Protein AF-A0A1Y4PA78-F1 (afdb_monomer_lite)

Sequence (74 aa):
MTYLNNQGSIQVINNHYLDNTMFDELNDFAQLFTNPESSQQQDNYQRWLELAKIVNMTLYRLRKSANIIFPSDY

Structure (mmCIF, N/CA/C/O backbone):
data_AF-A0A1Y4PA78-F1
#
_entry.id   AF-A0A1Y4PA78-F1
#
loop_
_atom_site.group_PDB
_atom_site.id
_atom_site.type_symbol
_atom_site.label_atom_id
_atom_site.label_alt_id
_atom_site.label_comp_id
_atom_site.label_asym_id
_atom_site.label_entity_id
_atom_site.label_seq_id
_atom_site.pdbx_PDB_ins_code
_atom_site.Cartn_x
_atom_site.Cartn_y
_atom_site.Cartn_z
_atom_site.occupancy
_atom_site.B_iso_or_equiv
_atom_site.auth_seq_id
_atom_site.auth_comp_id
_atom_site.auth_asym_id
_atom_site.auth_atom_id
_atom_site.pdbx_PDB_model_num
ATOM 1 N N . MET A 1 1 ? 2.211 -20.897 -5.362 1.00 55.22 1 MET A N 1
ATOM 2 C CA . MET A 1 1 ? 3.498 -20.552 -6.016 1.00 55.22 1 MET A CA 1
ATOM 3 C C . MET A 1 1 ? 4.535 -21.589 -5.594 1.00 55.22 1 MET A C 1
ATOM 5 O O . MET A 1 1 ? 4.591 -21.900 -4.408 1.00 55.22 1 MET A O 1
ATOM 9 N N . THR A 1 2 ? 5.277 -22.180 -6.530 1.00 68.62 2 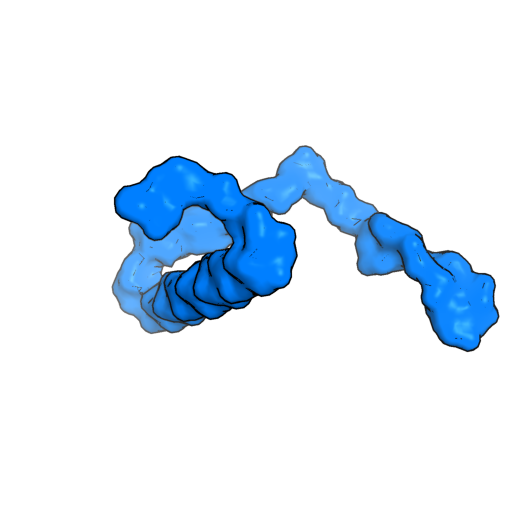THR A N 1
ATOM 10 C CA . THR A 1 2 ? 6.289 -23.219 -6.266 1.00 68.62 2 THR A CA 1
ATOM 11 C C . THR A 1 2 ? 7.689 -22.669 -6.507 1.00 68.62 2 THR A C 1
ATOM 13 O O . THR A 1 2 ? 7.917 -22.030 -7.529 1.00 68.62 2 THR A O 1
ATOM 16 N N . TYR A 1 3 ? 8.628 -22.941 -5.604 1.00 72.19 3 TYR A N 1
ATOM 17 C CA . TYR A 1 3 ? 10.034 -22.547 -5.738 1.00 72.19 3 TYR A CA 1
ATOM 18 C C . TYR A 1 3 ? 10.957 -23.740 -5.555 1.00 72.19 3 TYR A C 1
ATOM 20 O O . TYR A 1 3 ? 10.635 -24.691 -4.842 1.00 72.19 3 TYR A O 1
ATOM 28 N N . LEU A 1 4 ? 12.113 -23.668 -6.207 1.00 77.25 4 LEU A N 1
ATOM 29 C CA . LEU A 1 4 ? 13.197 -24.617 -6.025 1.00 77.25 4 LEU A CA 1
ATOM 30 C C . LEU A 1 4 ? 14.011 -24.183 -4.807 1.00 77.25 4 LEU A C 1
ATOM 32 O O . LEU A 1 4 ? 14.571 -23.086 -4.794 1.00 77.25 4 LEU A O 1
ATOM 36 N N . ASN A 1 5 ? 14.052 -25.018 -3.774 1.00 78.00 5 ASN A N 1
ATOM 37 C CA . ASN A 1 5 ? 14.891 -24.751 -2.615 1.00 78.00 5 ASN A CA 1
ATOM 38 C C . ASN A 1 5 ? 16.363 -25.115 -2.905 1.00 78.00 5 ASN A C 1
ATOM 40 O O . ASN A 1 5 ? 16.687 -25.765 -3.899 1.00 78.00 5 ASN A O 1
ATOM 44 N N . ASN A 1 6 ? 17.268 -24.744 -1.997 1.00 80.38 6 ASN A N 1
ATOM 45 C CA . ASN A 1 6 ? 18.713 -24.988 -2.139 1.00 80.38 6 ASN A CA 1
ATOM 46 C C . ASN A 1 6 ? 19.108 -26.481 -2.134 1.00 80.38 6 ASN A C 1
ATOM 48 O O . ASN A 1 6 ? 20.278 -26.803 -2.313 1.00 80.38 6 ASN A O 1
ATOM 52 N N . GLN A 1 7 ? 18.156 -27.388 -1.908 1.00 83.56 7 GLN A N 1
ATOM 53 C CA . GLN A 1 7 ? 18.344 -28.840 -1.929 1.00 83.56 7 GLN A CA 1
ATOM 54 C C . GLN A 1 7 ? 17.833 -29.468 -3.237 1.00 83.56 7 GLN A C 1
ATOM 56 O O . GLN A 1 7 ? 17.818 -30.688 -3.362 1.00 83.56 7 GLN A O 1
ATOM 61 N N . GLY A 1 8 ? 17.414 -28.650 -4.211 1.00 80.44 8 GLY A N 1
ATOM 62 C CA . GLY A 1 8 ? 16.890 -29.118 -5.495 1.00 80.44 8 GLY A CA 1
ATOM 63 C C . GLY A 1 8 ? 15.450 -29.636 -5.430 1.00 80.44 8 GLY A C 1
ATOM 64 O O . GLY A 1 8 ? 14.959 -30.194 -6.409 1.00 80.44 8 GLY A O 1
ATOM 65 N N . SER A 1 9 ? 14.756 -29.436 -4.308 1.00 81.56 9 SER A N 1
ATOM 66 C CA . SER A 1 9 ? 13.369 -29.862 -4.125 1.00 81.56 9 SER A CA 1
ATOM 67 C C . SER A 1 9 ? 12.414 -28.711 -4.418 1.00 81.56 9 SER A C 1
ATOM 69 O O . SER A 1 9 ? 12.602 -27.587 -3.944 1.00 81.56 9 SER A O 1
ATOM 71 N N . ILE A 1 10 ? 11.354 -28.998 -5.172 1.00 78.38 10 ILE A N 1
ATOM 72 C CA . ILE A 1 10 ? 10.262 -28.048 -5.390 1.00 78.38 10 ILE A CA 1
ATOM 73 C C . ILE A 1 10 ? 9.411 -28.009 -4.118 1.00 78.38 10 ILE A C 1
ATOM 75 O O . ILE A 1 10 ? 8.814 -29.015 -3.738 1.00 78.38 10 ILE A O 1
ATOM 79 N N . GLN A 1 11 ? 9.342 -26.851 -3.466 1.00 77.88 11 GLN A N 1
ATOM 80 C CA . GLN A 1 11 ? 8.426 -26.604 -2.355 1.00 77.88 11 GLN A CA 1
ATOM 81 C C . GLN A 1 11 ? 7.281 -25.691 -2.788 1.00 77.88 11 GLN A C 1
ATOM 83 O O . GLN A 1 11 ? 7.453 -24.745 -3.560 1.00 77.88 11 GLN A O 1
ATOM 8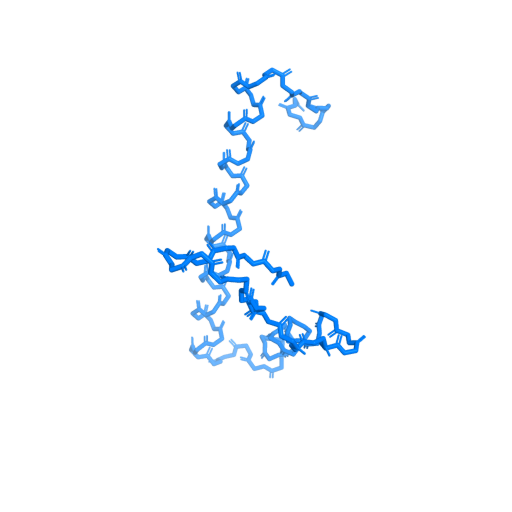8 N N . VAL A 1 12 ? 6.086 -25.978 -2.276 1.00 74.75 12 VAL A N 1
ATOM 89 C CA . VAL A 1 12 ? 4.917 -25.109 -2.416 1.00 74.75 12 VAL A CA 1
ATOM 90 C C . VAL A 1 12 ? 5.016 -24.039 -1.328 1.00 74.75 12 VAL A C 1
ATOM 92 O O . VAL A 1 12 ? 4.961 -24.363 -0.148 1.00 74.75 12 VAL A O 1
ATOM 95 N N . ILE A 1 13 ? 5.172 -22.769 -1.717 1.00 68.75 13 ILE A N 1
ATOM 96 C CA . ILE A 1 13 ? 5.341 -21.632 -0.781 1.00 68.75 13 ILE A CA 1
ATOM 97 C C . ILE A 1 13 ? 4.057 -21.363 -0.008 1.00 68.75 13 ILE A C 1
ATOM 99 O O . ILE A 1 13 ? 4.088 -20.841 1.099 1.00 68.75 13 ILE A O 1
ATOM 103 N N . ASN A 1 14 ? 2.914 -21.696 -0.598 1.00 60.41 14 ASN A N 1
ATOM 104 C CA . ASN A 1 14 ? 1.634 -21.510 0.050 1.00 60.41 14 ASN A CA 1
ATOM 105 C C . ASN A 1 14 ? 0.585 -22.368 -0.656 1.00 60.41 14 ASN A C 1
ATOM 107 O O . ASN A 1 14 ? 0.424 -22.244 -1.873 1.00 60.41 14 ASN A O 1
ATOM 111 N N . ASN A 1 15 ? -0.087 -23.243 0.095 1.00 56.88 15 ASN A N 1
ATOM 112 C CA . ASN A 1 15 ? -1.273 -23.972 -0.370 1.00 56.88 15 ASN A CA 1
ATOM 113 C C . ASN A 1 15 ? -2.563 -23.380 0.225 1.00 56.88 15 ASN A C 1
ATOM 115 O O . ASN A 1 15 ? -3.622 -23.996 0.158 1.00 56.88 15 ASN A O 1
ATOM 119 N N . HIS A 1 16 ? -2.468 -22.195 0.834 1.00 60.53 16 HIS A N 1
ATOM 120 C CA . HIS A 1 16 ? -3.615 -21.457 1.335 1.00 60.53 16 HIS A CA 1
ATOM 121 C C . HIS A 1 16 ? -4.216 -20.638 0.190 1.00 60.53 16 HIS A C 1
ATOM 123 O O . HIS A 1 16 ? -3.914 -19.461 0.003 1.00 60.53 16 HIS A O 1
ATOM 129 N N . TYR A 1 17 ? -5.013 -21.305 -0.644 1.00 60.59 17 TYR A N 1
ATOM 130 C CA . TYR A 1 17 ? -5.960 -20.606 -1.503 1.00 60.59 17 TYR A CA 1
ATOM 131 C C . TYR A 1 17 ? -7.113 -20.166 -0.605 1.00 60.59 17 TYR A C 1
ATOM 133 O O . TYR A 1 17 ? -7.937 -20.983 -0.204 1.00 60.59 17 TYR A O 1
ATOM 141 N N . LEU A 1 18 ? -7.129 -18.888 -0.233 1.00 64.31 18 LEU A N 1
ATOM 142 C CA . LEU A 1 18 ? -8.351 -18.282 0.277 1.00 64.31 18 LEU A CA 1
ATOM 143 C C . LEU A 1 18 ? -9.345 -18.230 -0.886 1.00 64.31 18 LEU A C 1
ATOM 145 O O . LEU A 1 18 ? -8.981 -17.779 -1.974 1.00 64.31 18 LEU A O 1
ATOM 149 N N . ASP A 1 19 ? -10.591 -18.644 -0.654 1.00 77.62 19 ASP A N 1
ATOM 150 C CA . ASP A 1 19 ? -11.663 -18.518 -1.655 1.00 77.62 19 ASP A CA 1
ATOM 151 C C . ASP A 1 19 ? -11.845 -17.057 -2.102 1.00 77.62 19 ASP A C 1
ATOM 153 O O . ASP A 1 19 ? -12.197 -16.780 -3.248 1.00 77.62 19 ASP A O 1
ATOM 157 N N . ASN A 1 20 ? -11.544 -16.111 -1.207 1.00 81.50 20 ASN A N 1
ATOM 158 C CA . ASN A 1 20 ? -11.430 -14.696 -1.515 1.00 81.50 20 ASN A CA 1
ATOM 159 C C . ASN A 1 20 ? -10.079 -14.156 -1.032 1.00 81.50 20 ASN A C 1
ATOM 161 O O . ASN A 1 20 ? -9.849 -14.012 0.168 1.00 81.50 20 ASN A O 1
ATOM 165 N N . THR A 1 21 ? -9.205 -13.794 -1.970 1.00 86.94 21 THR A N 1
ATOM 166 C CA . THR A 1 21 ? -7.871 -13.247 -1.678 1.00 86.94 21 THR A CA 1
ATOM 167 C C . THR A 1 21 ? -7.897 -11.874 -1.004 1.00 86.94 21 THR A C 1
ATOM 169 O O . THR A 1 21 ? -6.865 -11.432 -0.518 1.00 86.94 21 THR A O 1
ATOM 172 N N . MET A 1 22 ? -9.047 -11.193 -0.982 1.00 89.31 22 MET A N 1
ATOM 173 C CA . MET A 1 22 ? -9.223 -9.882 -0.343 1.00 89.31 22 MET A CA 1
ATOM 174 C C . MET A 1 22 ? -9.768 -9.980 1.088 1.00 89.31 22 MET A C 1
ATOM 176 O O . MET A 1 22 ? -9.998 -8.949 1.713 1.00 89.31 22 MET A O 1
ATOM 180 N N . PHE A 1 23 ? -10.034 -11.188 1.602 1.00 89.38 23 PHE A N 1
ATOM 181 C CA . PHE A 1 23 ? -10.702 -11.365 2.896 1.00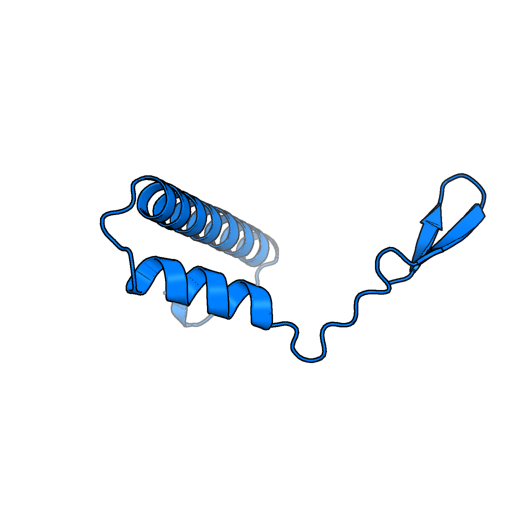 89.38 23 PHE A CA 1
ATOM 182 C C . PHE A 1 23 ? -9.965 -10.660 4.044 1.00 89.38 23 PHE A C 1
ATOM 184 O O . PHE A 1 23 ? -10.589 -9.935 4.816 1.00 89.38 23 PHE A O 1
ATOM 191 N N . ASP A 1 24 ? -8.646 -10.827 4.121 1.00 90.25 24 ASP A N 1
ATOM 192 C CA . ASP A 1 24 ? -7.838 -10.237 5.190 1.00 90.25 24 ASP A CA 1
ATOM 193 C C . ASP A 1 24 ? -7.816 -8.702 5.096 1.00 90.25 24 ASP A C 1
ATOM 195 O O . ASP A 1 24 ? -8.119 -8.020 6.073 1.00 90.25 24 ASP A O 1
ATOM 199 N N . GLU A 1 25 ? -7.575 -8.154 3.900 1.00 91.75 25 GLU A N 1
ATOM 200 C CA . GLU A 1 25 ? -7.538 -6.703 3.663 1.00 91.75 25 GLU A CA 1
ATOM 201 C C . GLU A 1 25 ? -8.891 -6.030 3.958 1.00 91.75 25 GLU A C 1
ATOM 203 O O . GLU A 1 25 ? -8.945 -4.957 4.560 1.00 91.75 25 GLU A O 1
ATOM 208 N N . LEU A 1 26 ? -10.004 -6.678 3.599 1.00 94.31 26 LEU A N 1
ATOM 209 C CA . LEU A 1 26 ? -11.344 -6.171 3.905 1.00 94.31 26 LEU A CA 1
ATOM 210 C C . LEU A 1 26 ? -11.601 -6.092 5.413 1.00 94.31 26 LEU A C 1
ATOM 212 O O . LEU A 1 26 ? -12.183 -5.111 5.882 1.00 94.31 26 LEU A O 1
ATOM 216 N N . ASN A 1 27 ? -11.171 -7.101 6.171 1.00 94.75 27 ASN A N 1
ATOM 217 C CA . ASN A 1 27 ? -11.302 -7.088 7.625 1.00 94.75 27 ASN A CA 1
ATOM 218 C C . ASN A 1 27 ? -10.411 -6.013 8.252 1.00 94.75 27 ASN A C 1
ATOM 220 O O . ASN A 1 27 ? -10.879 -5.275 9.119 1.00 94.75 27 ASN A O 1
ATOM 224 N N . ASP A 1 28 ? -9.173 -5.876 7.783 1.00 95.38 28 ASP A N 1
ATOM 225 C CA . ASP A 1 28 ? -8.238 -4.846 8.237 1.00 95.38 28 ASP A CA 1
ATOM 226 C C . ASP A 1 28 ? -8.810 -3.432 8.035 1.00 95.38 28 ASP A C 1
ATOM 228 O O . ASP A 1 28 ? -8.801 -2.613 8.959 1.00 95.38 28 ASP A O 1
ATOM 232 N N . PHE A 1 29 ? -9.408 -3.151 6.872 1.00 95.38 29 PHE A N 1
ATOM 233 C CA . PHE A 1 29 ? -10.083 -1.871 6.636 1.00 95.38 29 PHE A CA 1
ATOM 234 C C . PHE A 1 29 ? -11.340 -1.691 7.486 1.00 95.38 29 PHE A C 1
ATOM 236 O O . PHE A 1 29 ? -11.566 -0.606 8.026 1.00 95.38 29 PHE A O 1
ATOM 243 N N . ALA A 1 30 ? -12.151 -2.736 7.655 1.00 96.69 30 ALA A N 1
ATOM 244 C CA . ALA A 1 30 ? -13.323 -2.664 8.521 1.00 96.69 30 ALA A CA 1
ATOM 245 C C . ALA A 1 30 ? -12.934 -2.329 9.973 1.00 96.69 30 ALA A C 1
ATOM 247 O O . ALA A 1 30 ? -13.610 -1.523 10.615 1.00 96.69 30 ALA A O 1
ATOM 248 N N . GLN A 1 31 ? -11.830 -2.883 10.482 1.00 96.44 31 GLN A N 1
ATOM 249 C CA . GLN A 1 31 ? -11.318 -2.585 11.824 1.00 96.44 31 GLN A CA 1
ATOM 250 C C . GLN A 1 31 ? -10.899 -1.117 11.981 1.00 96.44 31 GLN A C 1
ATOM 252 O O . GLN A 1 31 ? -11.226 -0.506 13.000 1.00 96.44 31 GLN A O 1
ATOM 257 N N . LEU A 1 32 ? -10.254 -0.518 10.971 1.00 95.75 32 LEU A N 1
ATOM 258 C CA . LEU A 1 32 ? -9.933 0.916 10.988 1.00 95.75 32 LEU A CA 1
ATOM 259 C C . LEU A 1 32 ? -11.185 1.791 11.128 1.00 95.75 32 LEU A C 1
ATOM 261 O O . LEU A 1 32 ? -11.192 2.743 11.906 1.00 95.75 32 LEU A O 1
ATOM 265 N N . PHE A 1 33 ? -12.244 1.485 10.373 1.00 94.75 33 PHE A N 1
ATOM 266 C CA . PHE A 1 33 ? -13.454 2.314 10.353 1.00 94.75 33 PHE A CA 1
ATOM 267 C C . PHE A 1 33 ? -14.331 2.125 11.586 1.00 94.75 33 PHE A C 1
ATOM 269 O O . PHE A 1 33 ? -14.968 3.070 12.048 1.00 94.75 33 PHE A O 1
ATOM 276 N N . THR A 1 34 ? -14.390 0.901 12.103 1.00 97.06 34 THR A N 1
ATOM 277 C CA . THR A 1 34 ? -15.245 0.557 13.244 1.00 97.06 34 THR A CA 1
ATOM 278 C C . THR A 1 34 ? -14.611 0.915 14.584 1.00 97.06 34 THR A C 1
ATOM 280 O O . THR A 1 34 ? -15.341 1.107 15.555 1.00 97.06 34 THR A O 1
ATOM 283 N N . ASN A 1 35 ? -13.281 1.049 14.648 1.00 96.19 3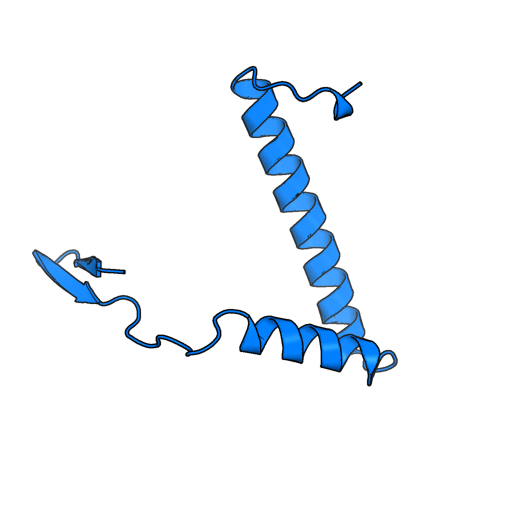5 ASN A N 1
ATOM 284 C CA . ASN A 1 35 ? -12.563 1.385 15.875 1.00 96.19 35 ASN A CA 1
ATOM 285 C C . ASN A 1 35 ? -11.448 2.438 15.663 1.00 96.19 35 ASN A C 1
ATOM 287 O O . ASN A 1 35 ? -10.269 2.149 15.892 1.00 96.19 35 ASN A O 1
ATOM 291 N N . PRO A 1 36 ? -11.799 3.670 15.248 1.00 92.06 36 PRO A N 1
ATOM 292 C CA . PRO A 1 36 ? -10.821 4.694 14.858 1.00 92.06 36 PRO A CA 1
ATOM 293 C C . PRO A 1 36 ? -10.010 5.273 16.032 1.00 92.06 36 PRO A C 1
ATOM 295 O O . PRO A 1 36 ? -8.896 5.759 15.843 1.00 92.06 36 PRO A O 1
ATOM 298 N N . GLU A 1 37 ? -10.538 5.204 17.256 1.00 95.44 37 GLU A N 1
ATOM 299 C CA . GLU A 1 37 ? -9.865 5.702 18.468 1.00 95.44 37 GLU A CA 1
ATOM 300 C C . GLU A 1 37 ? -8.859 4.692 19.048 1.00 95.44 37 GLU A C 1
ATOM 302 O O . GLU A 1 37 ? -8.142 4.986 20.004 1.00 95.44 37 GLU A O 1
ATOM 307 N N . SER A 1 38 ? -8.792 3.480 18.489 1.00 97.75 38 SER A N 1
ATOM 308 C CA . SER A 1 38 ? -7.800 2.491 18.898 1.00 97.75 38 SER A CA 1
ATOM 309 C C . SER A 1 38 ? -6.402 2.939 18.489 1.00 97.75 38 SER A C 1
ATOM 311 O O . SER A 1 38 ? -6.123 3.105 17.302 1.00 97.75 38 SER A O 1
ATOM 313 N N . SER A 1 39 ? -5.490 3.033 19.460 1.00 97.56 39 SER A N 1
ATOM 314 C CA . SER A 1 39 ? -4.079 3.343 19.197 1.00 97.56 39 SER A CA 1
ATOM 315 C C . SER A 1 39 ? -3.460 2.384 18.176 1.00 97.56 39 SER A C 1
ATOM 317 O O . SER A 1 39 ? -2.774 2.816 17.260 1.00 97.56 39 SER A O 1
ATOM 319 N N . GLN A 1 40 ? -3.786 1.090 18.260 1.00 97.00 40 GLN A N 1
ATOM 320 C CA . GLN A 1 40 ? -3.303 0.091 17.307 1.00 97.00 40 GLN A CA 1
ATOM 321 C C . GLN A 1 40 ? -3.788 0.365 15.878 1.00 97.00 40 GLN A C 1
ATOM 323 O O . GLN A 1 40 ? -3.035 0.170 14.925 1.00 97.00 40 GLN A O 1
ATOM 328 N N . GLN A 1 41 ? -5.039 0.799 15.710 1.00 97.31 41 GLN A N 1
ATOM 329 C CA . GLN A 1 41 ? -5.580 1.108 14.386 1.00 97.31 41 GLN A CA 1
ATOM 330 C C . GLN A 1 41 ? -5.012 2.416 13.833 1.00 97.31 41 GLN A C 1
ATOM 332 O O . GLN A 1 41 ? -4.724 2.499 12.640 1.00 97.31 41 GLN A O 1
ATOM 337 N N . GLN A 1 42 ? -4.741 3.398 14.693 1.00 97.38 42 GLN A N 1
ATOM 338 C CA . GLN A 1 42 ? -4.024 4.616 14.310 1.00 97.38 42 GLN A CA 1
ATOM 339 C C . GLN A 1 42 ? -2.593 4.305 13.845 1.00 97.38 42 GLN A C 1
ATOM 341 O O . GLN A 1 42 ? -2.174 4.780 12.786 1.00 97.38 42 GLN A O 1
ATOM 346 N N . ASP A 1 43 ? -1.880 3.436 14.568 1.00 97.88 43 ASP A N 1
ATOM 347 C CA . ASP A 1 43 ? -0.542 2.971 14.190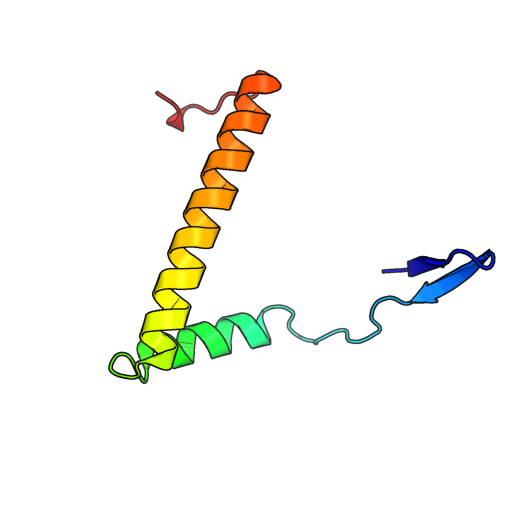 1.00 97.88 43 ASP A CA 1
ATOM 348 C C . ASP A 1 43 ? -0.567 2.203 12.860 1.00 97.88 43 ASP A C 1
ATOM 350 O O . ASP A 1 43 ? 0.271 2.435 11.982 1.00 97.88 43 ASP A O 1
ATOM 354 N N . ASN A 1 44 ? -1.550 1.314 12.674 1.00 97.12 44 ASN A N 1
ATOM 355 C CA . ASN A 1 44 ? -1.736 0.572 11.428 1.00 97.12 44 ASN A CA 1
ATOM 356 C C . ASN A 1 44 ? -1.986 1.511 10.247 1.00 97.12 44 ASN A C 1
ATOM 358 O O . ASN A 1 44 ? -1.291 1.408 9.235 1.00 97.12 44 ASN A O 1
ATOM 362 N N . TYR A 1 45 ? -2.921 2.452 10.392 1.00 97.38 45 TYR A N 1
ATOM 363 C CA . TYR A 1 45 ? -3.229 3.447 9.369 1.00 97.38 45 TYR A CA 1
ATOM 364 C C . TYR A 1 45 ? -1.985 4.245 8.975 1.00 97.38 45 TYR A C 1
ATOM 366 O O . TYR A 1 45 ? -1.647 4.326 7.791 1.00 97.38 45 TYR A O 1
ATOM 374 N N . GLN A 1 46 ? -1.261 4.786 9.958 1.00 97.94 46 GLN A N 1
ATOM 375 C CA . GLN A 1 46 ? -0.069 5.583 9.692 1.00 97.94 46 GLN A CA 1
ATOM 376 C C . GLN A 1 46 ? 1.017 4.746 9.006 1.00 97.94 46 GLN A C 1
ATOM 378 O O . GLN A 1 46 ? 1.631 5.199 8.037 1.00 97.94 46 GLN A O 1
ATOM 383 N N . ARG A 1 47 ? 1.224 3.502 9.452 1.00 97.94 47 ARG A N 1
ATOM 384 C CA . ARG A 1 47 ? 2.176 2.574 8.832 1.00 97.94 47 ARG A CA 1
ATOM 385 C C . ARG A 1 47 ? 1.814 2.280 7.378 1.00 97.94 47 ARG A C 1
ATOM 387 O O . ARG A 1 47 ? 2.689 2.328 6.514 1.00 97.94 47 ARG A O 1
ATOM 394 N N . TRP A 1 48 ? 0.551 1.974 7.093 1.00 98.00 48 TRP A N 1
ATOM 395 C CA . TRP A 1 48 ? 0.092 1.667 5.738 1.00 98.00 48 TRP A CA 1
ATOM 396 C C . TRP A 1 48 ? 0.171 2.882 4.816 1.00 98.00 48 TRP A C 1
ATOM 398 O O . TRP A 1 48 ? 0.608 2.743 3.674 1.00 98.00 48 TRP A O 1
ATOM 408 N N . LEU A 1 49 ? -0.147 4.077 5.318 1.00 98.12 49 LEU A N 1
ATOM 409 C CA . LEU A 1 49 ? 0.009 5.323 4.571 1.00 98.12 49 LEU A CA 1
ATOM 410 C C . LEU A 1 49 ? 1.474 5.574 4.184 1.00 98.12 49 LEU A C 1
ATOM 412 O O . LEU A 1 49 ? 1.761 5.894 3.029 1.00 98.12 49 LEU A O 1
ATOM 416 N N . GLU A 1 50 ? 2.410 5.410 5.119 1.00 98.50 50 GLU A N 1
ATOM 417 C CA . GLU A 1 50 ? 3.837 5.587 4.825 1.00 98.50 50 GLU A CA 1
ATOM 418 C C . GLU A 1 50 ? 4.357 4.532 3.844 1.00 98.50 50 GLU A C 1
ATOM 420 O O . GLU A 1 50 ? 5.060 4.870 2.889 1.00 98.50 50 GLU A O 1
ATOM 425 N N . LEU A 1 51 ? 3.953 3.268 3.999 1.00 98.44 51 LEU A N 1
ATOM 426 C CA . LEU A 1 51 ? 4.294 2.217 3.037 1.00 98.44 51 LEU A CA 1
ATOM 427 C C . LEU A 1 51 ? 3.758 2.536 1.636 1.00 98.44 51 LEU A C 1
ATOM 429 O O . LEU A 1 51 ? 4.505 2.421 0.664 1.00 98.44 51 LEU A O 1
ATOM 433 N N . ALA A 1 52 ? 2.511 2.995 1.523 1.00 98.38 52 ALA A N 1
ATOM 434 C CA . ALA A 1 52 ? 1.918 3.376 0.245 1.00 98.38 52 ALA A CA 1
ATOM 435 C C . ALA A 1 52 ? 2.705 4.510 -0.432 1.00 98.38 52 ALA A C 1
ATOM 437 O O . ALA A 1 52 ? 3.012 4.420 -1.625 1.00 98.38 52 ALA A O 1
ATOM 438 N N . LYS A 1 53 ? 3.112 5.540 0.326 1.00 98.38 53 LYS A N 1
ATOM 439 C CA . LYS A 1 53 ? 3.972 6.625 -0.179 1.00 98.38 53 LYS A CA 1
ATOM 440 C C . LYS A 1 53 ? 5.321 6.099 -0.670 1.00 98.38 53 LYS A C 1
ATOM 442 O O . LYS A 1 53 ? 5.749 6.453 -1.768 1.00 98.38 53 LYS A O 1
ATOM 447 N N . ILE A 1 54 ? 5.987 5.250 0.115 1.00 98.50 54 ILE A N 1
ATOM 448 C CA . ILE A 1 54 ? 7.305 4.691 -0.223 1.00 98.50 54 ILE A CA 1
ATOM 449 C C . ILE A 1 54 ? 7.224 3.837 -1.489 1.00 98.50 54 ILE A C 1
ATOM 451 O O . ILE A 1 54 ? 8.040 4.008 -2.401 1.00 98.50 54 ILE A O 1
ATOM 455 N N . VAL A 1 55 ? 6.238 2.942 -1.574 1.00 98.25 55 VAL A N 1
ATOM 456 C CA . VAL A 1 55 ? 6.024 2.085 -2.747 1.00 98.25 55 VAL A CA 1
ATOM 457 C C . VAL A 1 55 ? 5.731 2.939 -3.975 1.00 98.25 55 VAL A C 1
ATOM 459 O O . VAL A 1 55 ? 6.376 2.758 -5.008 1.00 98.25 55 VAL A O 1
ATOM 462 N N . ASN A 1 56 ? 4.829 3.916 -3.863 1.00 97.12 56 ASN A N 1
ATOM 463 C CA . ASN A 1 56 ? 4.485 4.794 -4.976 1.00 97.12 56 ASN A CA 1
ATOM 464 C C . ASN A 1 56 ? 5.697 5.600 -5.471 1.00 97.12 56 ASN A C 1
ATOM 466 O O . ASN A 1 56 ? 5.989 5.599 -6.666 1.00 97.12 56 ASN A O 1
ATOM 470 N N . MET A 1 57 ? 6.461 6.204 -4.556 1.00 97.56 57 MET A N 1
ATOM 471 C CA . MET A 1 57 ? 7.680 6.949 -4.882 1.00 97.56 57 MET A CA 1
ATOM 472 C C . MET A 1 57 ? 8.734 6.052 -5.544 1.00 97.56 57 MET A C 1
ATOM 474 O O . MET A 1 57 ? 9.398 6.459 -6.499 1.00 97.56 57 MET A O 1
ATOM 478 N N . THR A 1 58 ? 8.881 4.817 -5.062 1.00 97.94 58 THR A N 1
ATOM 479 C CA . THR A 1 58 ? 9.803 3.834 -5.641 1.00 97.94 58 THR A CA 1
ATOM 480 C C . THR A 1 58 ? 9.382 3.471 -7.062 1.00 97.94 58 THR A C 1
ATOM 482 O O . THR A 1 58 ? 10.197 3.552 -7.979 1.00 97.94 58 THR A O 1
ATOM 485 N N . LEU A 1 59 ? 8.100 3.161 -7.278 1.00 97.25 59 LEU A N 1
ATOM 486 C CA . LEU A 1 59 ? 7.555 2.865 -8.605 1.00 97.25 59 LEU A CA 1
ATOM 487 C C . LEU A 1 59 ? 7.685 4.051 -9.564 1.00 97.25 59 LEU A C 1
ATOM 489 O O . LEU A 1 59 ? 8.020 3.854 -10.731 1.00 97.25 59 LEU A O 1
ATOM 493 N N . TYR A 1 60 ? 7.458 5.277 -9.086 1.00 96.00 60 TYR A N 1
ATOM 494 C CA . TYR A 1 60 ? 7.667 6.489 -9.874 1.00 96.00 60 TYR A CA 1
ATOM 495 C C . TYR A 1 60 ? 9.122 6.601 -10.339 1.00 96.00 60 TYR A C 1
ATOM 497 O O . TYR A 1 60 ? 9.380 6.716 -11.537 1.00 96.00 60 TYR A O 1
ATOM 505 N N . ARG A 1 61 ? 10.086 6.489 -9.416 1.00 96.31 61 ARG A N 1
ATOM 506 C CA . ARG A 1 61 ? 11.522 6.549 -9.740 1.00 96.31 6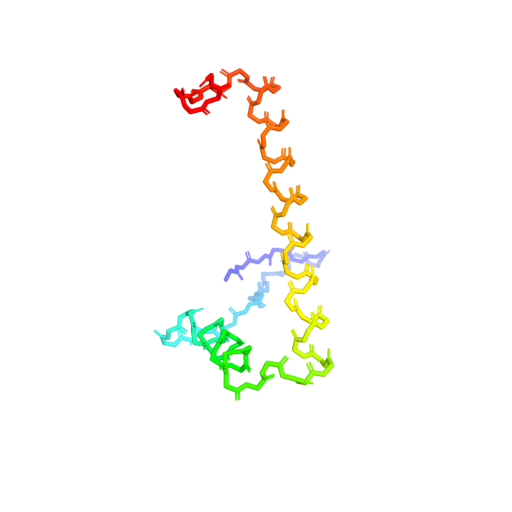1 ARG A CA 1
ATOM 507 C C . ARG A 1 61 ? 11.928 5.463 -10.734 1.00 96.31 61 ARG A C 1
ATOM 509 O O . ARG A 1 61 ? 12.612 5.767 -11.709 1.00 96.31 61 ARG A O 1
ATOM 516 N N . LEU A 1 62 ? 11.468 4.228 -10.526 1.00 97.81 62 LEU A N 1
ATOM 517 C CA . LEU A 1 62 ? 11.743 3.107 -11.427 1.00 97.81 62 LEU A CA 1
ATOM 518 C C . LEU A 1 62 ? 11.189 3.369 -12.830 1.00 97.81 62 LEU A C 1
ATOM 520 O O . LEU A 1 62 ? 11.934 3.267 -13.805 1.00 97.81 62 LEU A O 1
ATOM 524 N N . ARG A 1 63 ? 9.927 3.794 -12.950 1.00 97.19 63 ARG A N 1
ATOM 525 C CA . ARG A 1 63 ? 9.334 4.131 -14.252 1.00 97.19 63 ARG A CA 1
ATOM 526 C C . ARG A 1 63 ? 10.069 5.258 -14.958 1.00 97.19 63 ARG A C 1
ATOM 528 O O . ARG A 1 63 ? 10.367 5.113 -16.139 1.00 97.19 63 ARG A O 1
ATOM 535 N N . LYS A 1 64 ? 10.404 6.348 -14.260 1.00 94.12 64 LYS A N 1
ATOM 536 C CA . LYS A 1 64 ? 11.160 7.460 -14.859 1.00 94.12 64 LYS A CA 1
ATOM 537 C C . LYS A 1 64 ? 12.542 7.005 -15.326 1.00 94.12 64 LYS A C 1
ATOM 539 O O . LYS A 1 64 ? 12.950 7.389 -16.414 1.00 94.12 64 LYS A O 1
ATOM 544 N N . SER A 1 65 ? 13.218 6.142 -14.561 1.00 97.00 65 SER A N 1
ATOM 545 C CA . SER A 1 65 ? 14.511 5.566 -14.962 1.00 97.00 65 SER A CA 1
ATOM 546 C C . SER A 1 65 ? 14.413 4.685 -16.215 1.00 97.00 65 SER A C 1
ATOM 548 O O . SER A 1 65 ? 15.334 4.660 -17.023 1.00 97.00 65 SER A O 1
ATOM 550 N N . ALA A 1 66 ? 13.267 4.026 -16.411 1.00 97.19 66 ALA A N 1
ATOM 551 C CA . ALA A 1 66 ? 12.947 3.226 -17.591 1.00 97.19 66 ALA A CA 1
ATOM 552 C C . ALA A 1 66 ? 12.262 4.032 -18.716 1.00 97.19 66 ALA A C 1
ATOM 554 O O . ALA A 1 66 ? 11.820 3.449 -19.703 1.00 97.19 66 ALA A O 1
ATOM 555 N N . ASN A 1 67 ? 12.144 5.357 -18.570 1.00 95.19 67 ASN A N 1
ATOM 556 C CA . ASN A 1 67 ? 11.458 6.255 -19.503 1.00 95.19 67 ASN A CA 1
ATOM 557 C C . ASN A 1 67 ? 9.974 5.900 -19.779 1.00 95.19 67 ASN A C 1
ATOM 559 O O . ASN A 1 67 ? 9.454 6.161 -20.862 1.00 95.19 67 ASN A O 1
ATOM 563 N N . ILE A 1 68 ? 9.278 5.322 -18.793 1.00 95.69 68 ILE A N 1
ATOM 564 C CA . ILE A 1 68 ? 7.833 5.049 -18.834 1.00 95.69 68 ILE A CA 1
ATOM 565 C C . ILE A 1 68 ? 7.090 6.261 -18.257 1.00 95.69 68 ILE A C 1
ATOM 567 O O . ILE A 1 68 ? 7.180 6.537 -17.057 1.00 95.69 68 ILE A O 1
ATOM 571 N N . ILE A 1 69 ? 6.350 6.977 -19.105 1.00 91.31 69 ILE A N 1
ATOM 572 C CA . ILE A 1 69 ? 5.698 8.253 -18.774 1.00 91.31 69 ILE A CA 1
ATOM 573 C C . ILE A 1 69 ? 4.178 8.093 -18.833 1.00 91.31 69 ILE A C 1
ATOM 575 O O . ILE A 1 69 ? 3.657 7.531 -19.797 1.00 91.31 69 ILE A O 1
ATOM 579 N N . PHE A 1 70 ? 3.472 8.621 -17.830 1.00 92.44 70 PHE A N 1
ATOM 580 C CA . PHE A 1 70 ? 2.014 8.728 -17.853 1.00 92.44 70 PHE A CA 1
ATOM 581 C C . PHE A 1 70 ? 1.567 10.188 -18.021 1.00 92.44 70 PHE A C 1
ATOM 583 O O . PHE A 1 70 ? 2.253 11.087 -17.536 1.00 92.44 70 PHE A O 1
ATOM 590 N N . PRO A 1 71 ? 0.405 10.455 -18.651 1.00 91.56 71 PRO A N 1
ATOM 591 C CA . PRO A 1 71 ? -0.121 11.816 -18.796 1.00 91.56 71 PRO A CA 1
ATOM 592 C C . PRO A 1 71 ? -0.324 12.561 -17.470 1.00 91.56 71 PRO A C 1
ATOM 594 O O . PRO A 1 71 ? -0.236 13.778 -17.443 1.00 91.56 71 PRO A O 1
ATOM 597 N N . SER A 1 72 ? -0.565 11.834 -16.375 1.00 86.62 72 SER A N 1
ATOM 598 C CA . SER A 1 72 ? -0.758 12.383 -15.027 1.00 86.62 72 SER A CA 1
ATOM 599 C C . SER A 1 72 ? 0.527 12.856 -14.337 1.00 86.62 72 SER A C 1
ATOM 601 O O . SER A 1 72 ? 0.455 13.332 -13.210 1.00 86.62 72 SER A O 1
ATOM 603 N N . ASP A 1 73 ? 1.699 12.661 -14.949 1.00 82.88 73 ASP A N 1
ATOM 604 C CA . ASP A 1 73 ? 2.987 13.100 -14.394 1.00 82.88 73 ASP A CA 1
ATOM 605 C C . ASP A 1 73 ? 3.276 14.601 -14.682 1.00 82.88 73 ASP A C 1
ATOM 607 O O . ASP A 1 73 ? 4.340 15.088 -14.289 1.00 82.88 73 ASP A O 1
ATOM 611 N N . TYR A 1 74 ? 2.367 15.312 -15.375 1.00 73.56 74 TYR A N 1
ATOM 612 C CA . TYR A 1 74 ? 2.473 16.724 -15.784 1.00 73.56 74 TYR A CA 1
ATOM 613 C C . TYR A 1 74 ? 1.355 17.594 -15.209 1.00 73.56 74 TYR A C 1
ATOM 615 O O . TYR A 1 74 ? 0.213 17.092 -15.096 1.00 73.56 74 TYR A O 1
#

Secondary structure (DSSP, 8-state):
-EEE-TTS-EEES-----SSTTHHHHHHHHHHHH-TT-HHHHHHHHHHHHHHHHHHHHHHHHHHHTT---GGG-

Organism: Limosilactobacillus reuteri (NCBI:txid1598)

Foldseek 3Di:
DWDQDPVRDIDDPDPPPDPDPCVVVVVLVVCCVVPVVDPVSVVVVVVVVVVVVVVVVVVVVVCVVVVNDDPVVD

pLDDT: mean 88.75, std 11.89, range [55.22, 98.5]

Radius of gyration: 18.71 Å; chains: 1; bounding box: 34×47×39 Å